Protein AF-L0K9R8-F1 (afdb_monomer_lite)

Foldseek 3Di:
DDPCPQVLVLLLCLVVLVVLLVVLVVCCVVDDPVNPVSVVSNVVSCVSNVLQVVLLVPDDPQALNLLSCVARNPNDGDDLCVPQVDPSHPDHSVVSVVSPVVSSVSSCVSNVVSD

Secondary structure (DSSP, 8-state):
--TTHHHHHHHHHHHHHHHHHHHHHHHHHH-STTHHHHHHHHHHHHHHHHHHHHHHHTS-TTTHHHHHHHHTTTSS---SHHHHTSTT--S-HHHHHHHHHHHHHHHHHHHGGG-

Sequence (115 aa):
MGEYDKLINYLSNYKQFKSRLEALEIQLEYAGELEEELAREKEELERKIGLIEAGLDALDQDQELSLIRAKYLQGKINRDNLIYDSRLFPYSSSQYYRVKRQVLEKLKENIGDLL

Organism: Halobacteroides halobius (strain ATCC 35273 / DSM 5150 / MD-1) (NCBI:txid748449)

Structure (mmCIF, N/CA/C/O backbone):
data_AF-L0K9R8-F1
#
_entry.id   AF-L0K9R8-F1
#
loop_
_atom_site.group_PDB
_atom_site.id
_atom_site.type_symbol
_atom_site.label_atom_id
_atom_site.label_alt_id
_atom_site.label_comp_id
_atom_site.label_asym_id
_atom_site.label_entity_id
_atom_site.label_seq_id
_atom_site.pdbx_PDB_ins_code
_atom_site.Cartn_x
_atom_site.Cartn_y
_atom_site.Cartn_z
_atom_site.occupancy
_atom_site.B_iso_or_equiv
_atom_site.auth_seq_id
_atom_site.auth_comp_id
_atom_site.auth_asym_id
_atom_site.auth_atom_id
_atom_site.pdbx_PDB_model_num
ATOM 1 N N . MET A 1 1 ? 20.803 3.756 6.037 1.00 53.31 1 MET A N 1
ATOM 2 C CA . MET A 1 1 ? 19.433 3.712 5.496 1.00 53.31 1 MET A CA 1
ATOM 3 C C . MET A 1 1 ? 19.497 4.183 4.060 1.00 53.31 1 MET A C 1
ATOM 5 O O . MET A 1 1 ? 20.106 5.219 3.814 1.00 53.31 1 MET A O 1
ATOM 9 N N . GLY A 1 2 ? 18.988 3.381 3.131 1.00 72.62 2 GLY A N 1
ATOM 10 C CA . GLY A 1 2 ? 18.784 3.770 1.744 1.00 72.62 2 GLY A CA 1
ATOM 11 C C . GLY A 1 2 ? 17.668 4.806 1.621 1.00 72.62 2 GLY A C 1
ATOM 12 O O . GLY A 1 2 ? 16.773 4.886 2.461 1.00 72.62 2 GLY A O 1
ATOM 13 N N . GLU A 1 3 ? 17.734 5.600 0.557 1.00 81.06 3 GLU A N 1
ATOM 14 C CA . GLU A 1 3 ? 16.856 6.748 0.300 1.00 81.06 3 GLU A CA 1
ATOM 15 C C . GLU A 1 3 ? 15.351 6.419 0.342 1.00 81.06 3 GLU A C 1
ATOM 17 O O . GLU A 1 3 ? 14.548 7.271 0.712 1.00 81.06 3 GLU A O 1
ATOM 22 N N . TYR A 1 4 ? 14.966 5.175 0.036 1.00 88.56 4 TYR A N 1
ATOM 23 C CA . TYR A 1 4 ? 13.566 4.739 -0.010 1.00 88.56 4 TYR A CA 1
ATOM 24 C C . TYR A 1 4 ? 13.197 3.716 1.072 1.00 88.56 4 TYR A C 1
ATOM 26 O O . TYR A 1 4 ? 12.136 3.108 0.975 1.00 88.56 4 TYR A O 1
ATOM 34 N N . ASP A 1 5 ? 14.03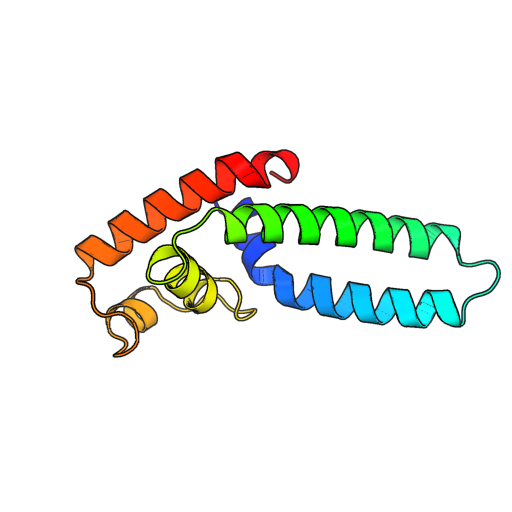3 3.490 2.093 1.00 88.69 5 ASP A N 1
ATOM 35 C CA . ASP A 1 5 ? 13.793 2.427 3.086 1.00 88.69 5 ASP A CA 1
ATOM 36 C C . ASP A 1 5 ? 12.435 2.587 3.790 1.00 88.69 5 ASP A C 1
ATOM 38 O O . ASP A 1 5 ? 11.688 1.618 3.929 1.00 88.69 5 ASP A O 1
ATOM 42 N N . LYS A 1 6 ? 12.079 3.820 4.180 1.00 89.44 6 LYS A N 1
ATOM 43 C CA . LYS A 1 6 ? 10.779 4.130 4.799 1.00 89.44 6 LYS A CA 1
ATOM 44 C C . LYS A 1 6 ? 9.613 3.844 3.852 1.00 89.44 6 LYS A C 1
ATOM 46 O O . LYS A 1 6 ? 8.669 3.162 4.238 1.00 89.44 6 LYS A O 1
ATOM 51 N N . LEU A 1 7 ? 9.703 4.311 2.607 1.00 91.19 7 LEU A N 1
ATOM 52 C CA . LEU A 1 7 ? 8.686 4.085 1.579 1.00 91.19 7 LEU A CA 1
ATOM 53 C C . LEU A 1 7 ? 8.487 2.589 1.324 1.00 91.19 7 LEU A C 1
ATOM 55 O O . LEU A 1 7 ? 7.366 2.088 1.341 1.00 91.19 7 LEU A O 1
ATOM 59 N N . ILE A 1 8 ? 9.589 1.863 1.145 1.00 91.50 8 ILE A N 1
ATOM 60 C CA . ILE A 1 8 ? 9.586 0.415 0.951 1.00 91.50 8 ILE A CA 1
ATOM 61 C C . ILE A 1 8 ? 8.938 -0.285 2.148 1.00 91.50 8 ILE A C 1
ATOM 63 O O . ILE A 1 8 ? 8.157 -1.213 1.945 1.00 91.50 8 ILE A O 1
ATOM 67 N N . ASN A 1 9 ? 9.210 0.170 3.374 1.00 91.44 9 ASN A N 1
ATOM 68 C CA . ASN A 1 9 ? 8.579 -0.373 4.571 1.00 91.44 9 ASN A CA 1
ATOM 69 C C . ASN A 1 9 ? 7.052 -0.188 4.538 1.00 91.44 9 ASN A C 1
ATOM 71 O O . ASN A 1 9 ? 6.326 -1.165 4.725 1.00 91.44 9 ASN A O 1
ATOM 75 N N . TYR A 1 10 ? 6.553 1.012 4.224 1.00 91.38 10 TYR A N 1
ATOM 76 C CA . TYR A 1 10 ? 5.110 1.257 4.086 1.00 91.38 10 TYR A CA 1
ATOM 77 C C . TYR A 1 10 ? 4.469 0.380 3.007 1.00 91.38 10 TYR A C 1
ATOM 79 O O . TYR A 1 10 ? 3.473 -0.291 3.276 1.00 91.38 10 TYR A O 1
ATOM 87 N N . LEU A 1 11 ? 5.076 0.307 1.819 1.00 92.44 11 LEU A N 1
ATOM 88 C CA . LEU A 1 11 ? 4.583 -0.542 0.730 1.00 92.44 11 LEU A CA 1
ATOM 89 C C . LEU A 1 11 ? 4.576 -2.024 1.134 1.00 92.44 11 LEU A C 1
ATOM 91 O O . LEU A 1 11 ? 3.612 -2.736 0.863 1.00 92.44 11 LEU A O 1
ATOM 95 N N . SER A 1 12 ? 5.618 -2.494 1.825 1.00 93.12 12 SER A N 1
ATOM 96 C CA . SER A 1 12 ? 5.703 -3.890 2.269 1.00 93.12 12 SER A CA 1
ATOM 97 C C . SER A 1 12 ? 4.679 -4.262 3.339 1.00 93.12 12 SER A C 1
ATOM 99 O O . SER A 1 12 ? 4.219 -5.403 3.368 1.00 93.12 12 SER A O 1
ATOM 101 N N . ASN A 1 13 ? 4.265 -3.297 4.162 1.00 93.69 13 ASN A N 1
ATOM 102 C CA . ASN A 1 13 ? 3.256 -3.494 5.201 1.00 93.69 13 ASN A CA 1
ATOM 103 C C . ASN A 1 13 ? 1.829 -3.178 4.736 1.00 93.69 13 ASN A C 1
ATOM 105 O O . ASN A 1 13 ? 0.892 -3.431 5.484 1.00 93.69 13 ASN A O 1
ATOM 109 N N . TYR A 1 14 ? 1.631 -2.707 3.502 1.00 94.06 14 TYR A N 1
ATOM 110 C CA . TYR A 1 14 ? 0.315 -2.344 2.962 1.00 94.06 14 TYR A CA 1
ATOM 111 C C . TYR A 1 14 ? -0.761 -3.417 3.193 1.00 94.06 14 TYR A C 1
ATOM 113 O O . TYR A 1 14 ? -1.860 -3.117 3.655 1.00 94.06 14 TYR A O 1
ATOM 121 N N . LYS A 1 15 ? -0.431 -4.693 2.952 1.00 92.88 15 LYS A N 1
ATOM 122 C CA . LYS A 1 15 ? -1.358 -5.807 3.200 1.00 92.88 15 LYS A CA 1
ATOM 123 C C . LYS A 1 15 ? -1.729 -5.938 4.682 1.00 92.88 15 LYS A C 1
ATOM 125 O O . LYS A 1 15 ? -2.879 -6.218 4.994 1.00 92.88 15 LYS A O 1
ATOM 130 N N . GLN A 1 16 ? -0.768 -5.731 5.582 1.00 94.12 16 GLN A N 1
ATOM 131 C CA . GLN A 1 16 ? -1.009 -5.773 7.025 1.00 94.12 16 GLN A CA 1
ATOM 132 C C . GLN A 1 16 ? -1.870 -4.592 7.474 1.00 94.12 16 GLN A C 1
ATOM 134 O O . GLN A 1 16 ? -2.776 -4.792 8.275 1.00 94.12 16 GLN A O 1
ATOM 139 N N . PHE A 1 17 ? -1.639 -3.396 6.921 1.00 94.88 17 PHE A N 1
ATOM 140 C CA . PHE A 1 17 ? -2.480 -2.228 7.187 1.00 94.88 17 PHE A CA 1
ATOM 141 C C . PHE A 1 17 ? -3.930 -2.494 6.798 1.00 94.88 17 PHE A C 1
ATOM 143 O O . PHE A 1 17 ? -4.815 -2.263 7.613 1.00 94.88 17 PHE A O 1
ATOM 150 N N . LYS A 1 18 ? -4.171 -3.056 5.605 1.00 94.62 18 LYS A N 1
ATOM 151 C CA . LYS A 1 18 ? -5.525 -3.430 5.172 1.00 94.62 18 LYS A CA 1
ATOM 152 C C . LYS A 1 18 ? -6.178 -4.449 6.097 1.00 94.62 18 LYS A C 1
ATOM 154 O O . LYS A 1 18 ? -7.279 -4.213 6.573 1.00 94.62 18 LYS A O 1
ATOM 159 N N . SER A 1 19 ? -5.481 -5.538 6.422 1.00 94.81 19 SER A N 1
ATOM 160 C CA . SER A 1 19 ? -6.023 -6.547 7.339 1.00 94.81 19 SER A CA 1
ATOM 161 C C . SER A 1 19 ? -6.281 -5.998 8.747 1.00 94.81 19 SER A C 1
ATOM 163 O O . SER A 1 19 ? -7.222 -6.430 9.409 1.00 94.81 19 SER A O 1
ATOM 165 N N . ARG A 1 20 ? -5.463 -5.052 9.229 1.00 96.31 20 ARG A N 1
ATOM 166 C CA . ARG A 1 20 ? -5.696 -4.395 10.520 1.00 96.31 20 ARG A CA 1
ATOM 167 C C . ARG A 1 20 ? -6.885 -3.440 10.461 1.00 96.31 20 ARG A C 1
ATOM 169 O O . ARG A 1 20 ? -7.668 -3.450 11.403 1.00 96.31 20 ARG A O 1
ATOM 176 N N . LEU A 1 21 ? -7.038 -2.678 9.377 1.00 95.38 21 LEU A N 1
ATOM 177 C CA . LEU A 1 21 ? -8.188 -1.799 9.167 1.00 95.38 21 LEU A CA 1
ATOM 178 C C . LEU A 1 21 ? -9.500 -2.596 9.183 1.00 95.38 21 LEU A C 1
ATOM 180 O O . LEU A 1 21 ? -10.390 -2.264 9.956 1.00 95.38 21 LEU A O 1
ATOM 184 N N . GLU A 1 22 ? -9.569 -3.706 8.441 1.00 93.94 22 GLU A N 1
ATOM 185 C CA . GLU A 1 22 ? -10.730 -4.612 8.449 1.00 93.94 22 GLU A CA 1
ATOM 186 C C . GLU A 1 22 ? -11.034 -5.137 9.865 1.00 93.94 22 GLU A C 1
ATOM 188 O O . GLU A 1 22 ? -12.181 -5.170 10.307 1.00 93.94 22 GLU A O 1
ATOM 193 N N . ALA A 1 23 ? -10.000 -5.522 10.621 1.00 93.69 23 ALA A N 1
ATOM 194 C CA . ALA A 1 23 ? -10.176 -5.978 11.998 1.00 93.69 23 ALA A CA 1
ATOM 195 C C . ALA A 1 23 ? -10.665 -4.860 12.937 1.00 93.69 23 ALA A C 1
ATOM 197 O O . ALA A 1 23 ? -11.444 -5.141 13.846 1.00 93.69 23 ALA A O 1
ATOM 198 N N . LEU A 1 24 ? -10.211 -3.618 12.742 1.00 92.25 24 LEU A N 1
ATOM 199 C CA . LEU A 1 24 ? -10.655 -2.455 13.515 1.00 92.25 24 LEU A CA 1
ATOM 200 C C . LEU A 1 24 ? -12.099 -2.077 13.201 1.00 92.25 24 LEU A C 1
ATOM 202 O O . LEU A 1 24 ? -12.837 -1.755 14.123 1.00 92.25 24 LEU A O 1
ATOM 206 N N . GLU A 1 25 ? -12.511 -2.148 11.937 1.00 90.25 25 GLU A N 1
ATOM 207 C CA . GLU A 1 25 ? -13.901 -1.918 11.527 1.00 90.25 25 GLU A CA 1
ATOM 208 C C . GLU A 1 25 ? -14.849 -2.890 12.227 1.00 90.25 25 GLU A C 1
ATOM 210 O O . GLU A 1 25 ? -15.839 -2.463 12.816 1.00 90.25 25 GLU A O 1
ATOM 215 N N . ILE A 1 26 ? -14.484 -4.175 12.260 1.00 90.50 26 ILE A N 1
ATOM 216 C CA 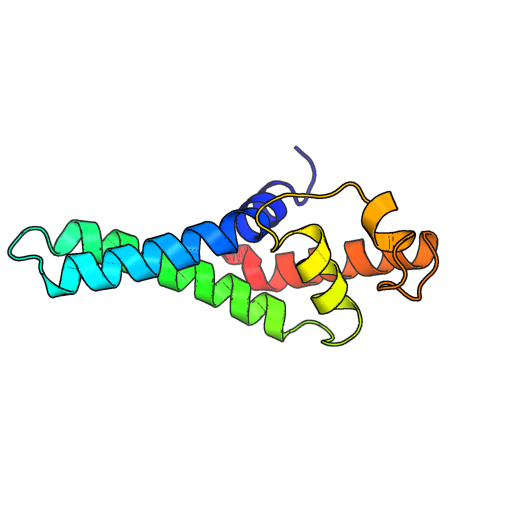. ILE A 1 26 ? -15.216 -5.192 13.020 1.00 90.50 26 ILE A CA 1
ATOM 217 C C . ILE A 1 26 ? -15.185 -4.849 1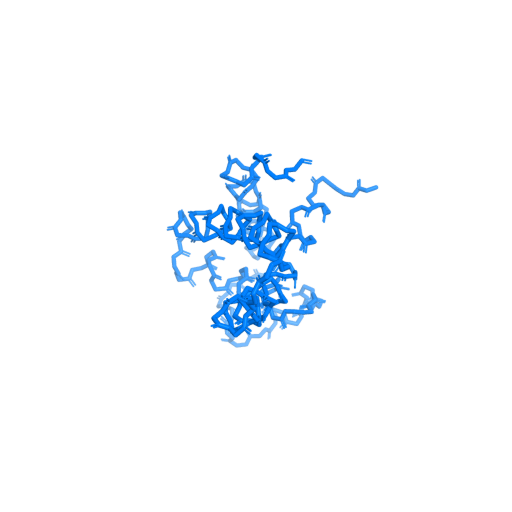4.514 1.00 90.50 26 ILE A C 1
ATOM 219 O O . ILE A 1 26 ? -16.220 -4.837 15.165 1.00 90.50 26 ILE A O 1
ATOM 223 N N . GLN A 1 27 ? -14.016 -4.552 15.090 1.00 89.06 27 GLN A N 1
ATOM 224 C CA . GLN A 1 27 ? -13.914 -4.240 16.522 1.00 89.06 27 GLN A CA 1
ATOM 225 C C . GLN A 1 27 ? -14.783 -3.044 16.920 1.00 89.06 27 GLN A C 1
ATOM 227 O O . GLN A 1 27 ? -15.463 -3.136 17.934 1.00 89.06 27 GLN A O 1
ATOM 232 N N . LEU A 1 28 ? -14.798 -1.975 16.123 1.00 87.25 28 LEU A N 1
ATOM 233 C CA . LEU A 1 28 ? -15.614 -0.780 16.345 1.00 87.25 28 LEU A CA 1
ATOM 234 C C . LEU A 1 28 ? -17.113 -1.056 16.188 1.00 87.25 28 LEU A C 1
ATOM 236 O O . LEU A 1 28 ? -17.897 -0.516 16.958 1.00 87.25 28 LEU A O 1
ATOM 240 N N . GLU A 1 29 ? -17.516 -1.932 15.264 1.00 85.50 29 GLU A N 1
ATOM 241 C CA . GLU A 1 29 ? -18.919 -2.356 15.126 1.00 85.50 29 GLU A CA 1
ATOM 242 C C . GLU A 1 29 ? -19.455 -3.016 16.411 1.00 85.50 29 GLU A C 1
ATOM 244 O O . GLU A 1 29 ? -20.624 -2.849 16.759 1.00 85.50 29 GLU A O 1
ATOM 249 N N . TYR A 1 30 ? -18.596 -3.738 17.140 1.00 83.94 30 TYR A N 1
ATOM 250 C CA . TYR A 1 30 ? -18.957 -4.441 18.377 1.00 83.94 30 TYR A CA 1
ATOM 251 C C . TYR A 1 30 ? -18.469 -3.746 19.662 1.00 83.94 30 TYR A C 1
ATOM 253 O O . TYR A 1 30 ? -18.720 -4.257 20.759 1.00 83.94 30 TYR A O 1
ATOM 261 N N . ALA A 1 31 ? -17.767 -2.613 19.564 1.00 71.94 31 ALA A N 1
ATOM 262 C CA . ALA A 1 31 ? -17.209 -1.907 20.714 1.00 71.94 31 ALA A CA 1
ATOM 263 C C . ALA A 1 31 ? -18.200 -0.886 21.291 1.00 71.94 31 ALA A C 1
ATOM 265 O O . ALA A 1 31 ? -18.851 -0.141 20.571 1.00 71.94 31 ALA A O 1
ATOM 266 N N . GLY A 1 32 ? -18.284 -0.849 22.625 1.00 71.12 32 GLY A N 1
ATOM 267 C CA . GLY A 1 32 ? -18.836 0.283 23.376 1.00 71.12 32 GLY A CA 1
ATOM 268 C C . GLY A 1 32 ? -17.763 1.357 23.624 1.00 71.12 32 GLY A C 1
ATOM 269 O O . GLY A 1 32 ? -17.049 1.748 22.715 1.00 71.12 32 GLY A O 1
ATOM 270 N N . GLU A 1 33 ? -17.573 1.781 24.877 1.00 59.12 33 GLU A N 1
ATOM 271 C CA . GLU A 1 33 ? -16.731 2.926 25.303 1.00 59.12 33 GLU A CA 1
ATOM 272 C C . GLU A 1 33 ? -15.213 2.881 24.957 1.00 59.12 33 GLU A C 1
ATOM 274 O O . GLU A 1 33 ? -14.502 3.843 25.234 1.00 59.12 33 GLU A O 1
ATOM 279 N N . LEU A 1 34 ? -14.690 1.818 24.329 1.00 63.00 34 LEU A N 1
ATOM 280 C CA . LEU A 1 34 ? -13.295 1.723 23.830 1.00 63.00 34 LEU A CA 1
ATOM 281 C C . LEU A 1 34 ? -13.105 2.356 22.431 1.00 63.00 34 LEU A C 1
ATOM 283 O O . LEU A 1 34 ? -12.118 2.099 21.742 1.00 63.00 34 LEU A O 1
ATOM 287 N N . GLU A 1 35 ? -14.061 3.181 22.013 1.00 80.06 35 GLU A N 1
ATOM 288 C CA . GLU A 1 35 ? -14.215 3.700 20.654 1.00 80.06 35 GLU A CA 1
ATOM 289 C C . GLU A 1 35 ? -13.082 4.647 20.235 1.00 80.06 35 GLU A C 1
ATOM 291 O O . GLU A 1 35 ? -12.636 4.607 19.095 1.00 80.06 35 GLU A O 1
ATOM 296 N N . GLU A 1 36 ? -12.562 5.472 21.148 1.00 84.56 36 GLU A N 1
ATOM 297 C CA . GLU A 1 36 ? -11.702 6.593 20.757 1.00 84.56 36 GLU A CA 1
ATOM 298 C C . GLU A 1 36 ? -10.291 6.168 20.313 1.00 84.56 36 GLU A C 1
ATOM 300 O O . GLU A 1 36 ? -9.776 6.681 19.321 1.00 84.56 36 GLU A O 1
ATOM 305 N N . GLU A 1 37 ? -9.652 5.219 21.005 1.00 87.00 37 GLU A N 1
ATOM 306 C CA . GLU A 1 37 ? -8.316 4.734 20.617 1.00 87.00 37 GLU A CA 1
ATOM 307 C C . GLU A 1 37 ? -8.381 3.904 19.328 1.00 87.00 37 GLU A C 1
ATOM 309 O O . GLU A 1 37 ? -7.575 4.107 18.418 1.00 87.00 37 GLU A O 1
ATOM 314 N N . LEU A 1 38 ? -9.395 3.040 19.212 1.00 89.25 38 LEU A N 1
ATOM 315 C CA . LEU A 1 38 ? -9.642 2.245 18.010 1.00 89.25 38 LEU A CA 1
ATOM 316 C C . LEU A 1 38 ? -9.993 3.133 16.806 1.00 89.25 38 LEU A C 1
ATOM 318 O O . LEU A 1 38 ? -9.511 2.876 15.703 1.00 89.25 38 LEU A O 1
ATOM 322 N N . ALA A 1 39 ? -10.774 4.199 17.007 1.00 89.56 39 ALA A N 1
ATOM 323 C CA . ALA A 1 39 ? -11.116 5.159 15.960 1.00 89.56 39 ALA A CA 1
ATOM 324 C C . ALA A 1 39 ? -9.892 5.952 15.485 1.00 89.56 39 ALA A C 1
ATOM 326 O O . ALA A 1 39 ? -9.704 6.106 14.280 1.00 89.56 39 ALA A O 1
ATOM 327 N N . ARG A 1 40 ? -9.022 6.398 16.403 1.00 91.25 40 ARG A N 1
ATOM 328 C CA . ARG A 1 40 ? -7.764 7.073 16.038 1.00 91.25 40 ARG A CA 1
ATOM 329 C C . ARG A 1 40 ? -6.835 6.150 15.252 1.00 91.25 40 ARG A C 1
ATOM 331 O O . ARG A 1 40 ? -6.264 6.574 14.250 1.00 91.25 40 ARG A O 1
ATOM 338 N N . GLU A 1 41 ? -6.697 4.892 15.676 1.00 93.06 41 GLU A N 1
ATOM 339 C CA . GLU A 1 41 ? -5.897 3.906 14.937 1.00 93.06 41 GLU A CA 1
ATOM 340 C C . GLU A 1 41 ? -6.479 3.664 13.535 1.00 93.06 41 GLU A C 1
ATOM 342 O O . GLU A 1 41 ? -5.734 3.627 12.551 1.00 93.06 41 GLU A O 1
ATOM 347 N N . LYS A 1 42 ? -7.810 3.546 13.431 1.00 93.88 42 LYS A N 1
ATOM 348 C CA . LYS A 1 42 ? -8.519 3.380 12.157 1.00 93.88 42 LYS A CA 1
ATOM 349 C C . LYS A 1 42 ? -8.243 4.554 11.218 1.00 93.88 42 LYS A C 1
ATOM 351 O O . LYS A 1 42 ? -7.812 4.322 10.092 1.00 93.88 42 LYS A O 1
ATOM 356 N N . GLU A 1 43 ? -8.417 5.787 11.689 1.00 94.00 43 GLU A N 1
ATOM 357 C CA . GLU A 1 43 ? -8.190 7.006 10.902 1.00 94.00 43 GLU A CA 1
ATOM 358 C C . GLU A 1 43 ? -6.735 7.100 10.409 1.00 94.00 43 GLU A C 1
ATOM 360 O O . GLU A 1 43 ? -6.471 7.426 9.247 1.00 94.00 43 GLU A O 1
ATOM 365 N N . GLU A 1 44 ? -5.763 6.751 11.259 1.00 93.88 44 GLU A N 1
ATOM 366 C CA . GLU A 1 44 ? -4.352 6.737 10.869 1.00 93.88 44 GLU A CA 1
ATOM 367 C C . GLU A 1 44 ? -4.068 5.687 9.781 1.00 93.88 44 GLU A C 1
ATOM 369 O O . GLU A 1 44 ? -3.322 5.955 8.828 1.00 93.88 44 GLU A O 1
ATOM 374 N N . LEU A 1 45 ? -4.660 4.493 9.891 1.00 94.56 45 LEU A N 1
ATOM 375 C CA . LEU A 1 45 ? -4.524 3.440 8.884 1.00 94.56 45 LEU A CA 1
ATOM 376 C C . LEU A 1 45 ? -5.221 3.801 7.573 1.00 94.56 45 LEU A C 1
ATOM 378 O O . LEU A 1 45 ? -4.619 3.605 6.517 1.00 94.56 45 LEU A O 1
ATOM 382 N N . GLU A 1 46 ? -6.425 4.371 7.623 1.00 95.00 46 GLU A N 1
ATOM 383 C CA . GLU A 1 46 ? -7.144 4.879 6.449 1.00 95.00 46 GLU A CA 1
ATOM 384 C C . GLU A 1 46 ? -6.315 5.936 5.721 1.00 95.00 46 GLU A C 1
ATOM 386 O O . GLU A 1 46 ? -6.119 5.836 4.509 1.00 95.00 46 GLU A O 1
ATOM 391 N N . ARG A 1 47 ? -5.732 6.895 6.452 1.00 93.62 47 ARG A N 1
ATOM 392 C CA . ARG A 1 47 ? -4.842 7.905 5.867 1.00 93.62 47 ARG A CA 1
ATOM 393 C C . ARG A 1 47 ? -3.625 7.270 5.192 1.00 93.62 47 ARG A C 1
ATOM 395 O O . ARG A 1 47 ? -3.283 7.642 4.068 1.00 93.62 47 ARG A O 1
ATOM 402 N N . LYS A 1 48 ? -2.957 6.320 5.856 1.00 92.88 48 LYS A N 1
ATOM 403 C CA . LYS A 1 48 ? -1.784 5.623 5.293 1.00 92.88 48 LYS A CA 1
ATOM 404 C C . LYS A 1 48 ? -2.144 4.839 4.034 1.00 92.88 48 LYS A C 1
ATOM 406 O O . LYS A 1 48 ? -1.430 4.930 3.037 1.00 92.88 48 LYS A O 1
ATOM 411 N N . ILE A 1 49 ? -3.236 4.078 4.078 1.00 94.69 49 ILE A N 1
ATOM 412 C CA . ILE A 1 49 ? -3.731 3.287 2.948 1.00 94.69 49 ILE A CA 1
ATOM 413 C C . ILE A 1 49 ? -4.116 4.210 1.795 1.00 94.69 49 ILE A C 1
ATOM 415 O O . ILE A 1 49 ? -3.656 3.976 0.683 1.00 94.69 49 ILE A O 1
ATOM 419 N N . GLY A 1 50 ? -4.861 5.283 2.066 1.00 93.81 50 GLY A N 1
ATOM 420 C CA . GLY A 1 50 ? -5.297 6.243 1.056 1.00 93.81 50 GLY A CA 1
ATOM 421 C C . GLY A 1 50 ? -4.133 6.913 0.327 1.00 93.81 50 GLY A C 1
ATOM 422 O O . GLY A 1 50 ? -4.147 6.997 -0.897 1.00 93.81 50 GLY A O 1
ATOM 423 N N . LEU A 1 51 ? -3.078 7.316 1.045 1.00 92.19 51 LEU A N 1
ATOM 424 C CA . LEU A 1 51 ? -1.872 7.875 0.418 1.00 92.19 51 LEU A CA 1
ATOM 425 C C . LEU A 1 51 ? -1.137 6.841 -0.443 1.00 92.19 51 LEU A C 1
ATOM 427 O O . LEU A 1 51 ? -0.706 7.157 -1.552 1.00 92.19 51 LEU A O 1
ATOM 431 N N . ILE A 1 52 ? -1.021 5.595 0.034 1.00 92.94 52 ILE A N 1
ATOM 432 C CA . ILE A 1 52 ? -0.429 4.509 -0.757 1.00 92.94 52 ILE A CA 1
ATOM 433 C C . ILE A 1 52 ? -1.253 4.264 -2.025 1.00 92.94 52 ILE A C 1
ATOM 435 O O . ILE A 1 52 ? -0.676 4.185 -3.104 1.00 92.94 52 ILE A O 1
ATOM 439 N N . GLU A 1 53 ? -2.576 4.164 -1.919 1.00 94.00 53 GLU A N 1
ATOM 440 C CA . GLU A 1 53 ? -3.469 3.914 -3.056 1.00 94.00 53 GLU A CA 1
ATOM 441 C C . GLU A 1 53 ? -3.426 5.046 -4.079 1.00 94.00 53 GLU A C 1
ATOM 443 O O . GLU A 1 53 ? -3.198 4.771 -5.254 1.00 94.00 53 GLU A O 1
ATOM 448 N N . ALA A 1 54 ? -3.489 6.304 -3.639 1.00 91.88 54 ALA A N 1
ATOM 449 C CA . ALA A 1 54 ? -3.332 7.458 -4.522 1.00 91.88 54 ALA A CA 1
ATOM 450 C C . ALA A 1 54 ? -1.983 7.438 -5.264 1.00 91.88 54 ALA A C 1
ATOM 452 O O . ALA A 1 54 ? -1.920 7.687 -6.469 1.00 91.88 54 ALA A O 1
ATOM 453 N N . GLY A 1 55 ? -0.898 7.087 -4.563 1.00 92.19 55 GLY A N 1
ATOM 454 C CA . GLY A 1 55 ? 0.418 6.931 -5.176 1.00 92.19 55 GLY A CA 1
ATOM 455 C C . GLY A 1 55 ? 0.476 5.787 -6.193 1.00 92.19 55 GLY A C 1
ATOM 456 O O . GLY A 1 55 ? 1.109 5.936 -7.236 1.00 92.19 55 GLY A O 1
ATOM 457 N N . LEU A 1 56 ? -0.179 4.657 -5.912 1.00 92.69 56 LEU A N 1
ATOM 458 C CA . LEU A 1 56 ? -0.251 3.509 -6.823 1.00 92.69 56 LEU A CA 1
ATOM 459 C C . LEU A 1 56 ? -1.112 3.800 -8.059 1.00 92.69 56 LEU A C 1
ATOM 461 O O . LEU A 1 56 ? -0.763 3.344 -9.147 1.00 92.69 56 LEU A O 1
ATOM 465 N N . ASP A 1 57 ? -2.189 4.566 -7.909 1.00 91.44 57 ASP A N 1
ATOM 466 C CA . ASP A 1 57 ? -3.084 4.952 -9.006 1.00 91.44 57 ASP A CA 1
ATOM 467 C C . ASP A 1 57 ? -2.422 5.932 -9.984 1.00 91.44 57 ASP A C 1
ATOM 469 O O . ASP A 1 57 ? -2.756 5.949 -11.169 1.00 91.44 57 ASP A O 1
ATOM 473 N N . ALA A 1 58 ? -1.431 6.700 -9.521 1.00 90.25 58 ALA A N 1
ATOM 474 C CA . ALA A 1 58 ? -0.616 7.577 -10.361 1.00 90.25 58 ALA A CA 1
ATOM 475 C C . ALA A 1 58 ? 0.426 6.828 -11.221 1.00 90.25 58 ALA A C 1
ATOM 477 O O . ALA A 1 58 ? 1.099 7.445 -12.055 1.00 90.25 58 ALA A O 1
ATOM 478 N N . LEU A 1 59 ? 0.605 5.518 -11.014 1.00 90.56 59 LEU A N 1
ATOM 479 C CA . LEU A 1 59 ? 1.560 4.704 -11.762 1.00 90.56 59 LEU A CA 1
ATOM 480 C C . LEU A 1 59 ? 0.970 4.170 -13.067 1.00 90.56 59 LEU A C 1
ATOM 482 O O . LEU A 1 59 ? -0.221 3.878 -13.174 1.00 90.56 59 LEU A O 1
ATOM 486 N N . ASP A 1 60 ? 1.848 3.949 -14.045 1.00 88.81 60 ASP A N 1
ATOM 487 C CA . ASP A 1 60 ? 1.499 3.176 -15.236 1.00 88.81 60 ASP A CA 1
ATOM 488 C C . ASP A 1 60 ? 1.059 1.750 -14.845 1.00 88.81 60 ASP A C 1
ATOM 490 O O . ASP A 1 60 ? 1.797 1.004 -14.191 1.00 88.81 60 ASP A O 1
ATOM 494 N N . GLN A 1 61 ? -0.167 1.379 -15.225 1.00 80.38 61 GLN A N 1
ATOM 495 C CA . GLN A 1 61 ? -0.828 0.154 -14.757 1.00 80.38 61 GLN A CA 1
ATOM 496 C C . GLN A 1 61 ? -0.128 -1.122 -15.245 1.00 80.38 61 GLN A C 1
ATOM 498 O O . GLN A 1 61 ? -0.065 -2.110 -14.510 1.00 80.38 61 GLN A O 1
ATOM 503 N N . ASP A 1 62 ? 0.431 -1.094 -16.455 1.00 80.44 62 ASP A N 1
ATOM 504 C CA . ASP A 1 62 ? 1.002 -2.279 -17.090 1.00 80.44 62 ASP A CA 1
ATOM 505 C C . ASP A 1 62 ? 2.414 -2.568 -16.579 1.00 80.44 62 ASP A C 1
ATOM 507 O O . ASP A 1 62 ? 2.734 -3.717 -16.255 1.00 80.44 62 ASP A O 1
ATOM 511 N N . GLN A 1 63 ? 3.262 -1.542 -16.463 1.00 82.62 63 GLN A N 1
ATOM 512 C CA . GLN A 1 63 ? 4.687 -1.723 -16.166 1.00 82.62 63 GLN A CA 1
ATOM 513 C C . GLN A 1 63 ? 5.033 -1.386 -14.719 1.00 82.62 63 GLN A C 1
ATOM 515 O O . GLN A 1 63 ? 5.612 -2.200 -13.992 1.00 82.62 63 GLN A O 1
ATOM 520 N N . GLU A 1 64 ? 4.699 -0.169 -14.303 1.00 89.75 64 GLU A N 1
ATOM 521 C CA . GLU A 1 64 ? 5.141 0.405 -13.035 1.00 89.75 64 GLU A CA 1
ATOM 522 C C . GLU A 1 64 ? 4.415 -0.247 -11.858 1.00 89.75 64 GLU A C 1
ATOM 524 O O . GLU A 1 64 ? 5.047 -0.751 -10.921 1.00 89.75 64 GLU A O 1
ATOM 529 N N . LEU A 1 65 ? 3.086 -0.317 -11.940 1.00 88.19 65 LEU A N 1
ATOM 530 C CA . LEU A 1 65 ? 2.263 -0.916 -10.901 1.00 88.19 65 LEU A CA 1
ATOM 531 C C . LEU A 1 65 ? 2.494 -2.424 -10.789 1.00 88.19 65 LEU A C 1
ATOM 533 O O . LEU A 1 65 ? 2.618 -2.942 -9.677 1.00 88.19 65 LEU A O 1
ATOM 537 N N . SER A 1 66 ? 2.609 -3.130 -11.917 1.00 85.44 66 SER A N 1
ATOM 538 C CA . SER A 1 66 ? 2.944 -4.560 -11.943 1.00 85.44 66 SER A CA 1
ATOM 539 C C . SER A 1 66 ? 4.264 -4.850 -11.224 1.00 85.44 66 SER A C 1
ATOM 541 O O . SER A 1 66 ? 4.334 -5.778 -10.410 1.00 85.44 66 SER A O 1
ATOM 543 N N . LEU A 1 67 ? 5.292 -4.019 -11.446 1.00 88.94 67 LEU A N 1
ATOM 544 C CA . LEU A 1 67 ? 6.574 -4.127 -10.745 1.00 88.94 67 LEU A CA 1
ATOM 545 C C . LEU A 1 67 ? 6.394 -3.952 -9.234 1.00 88.94 67 LEU A C 1
ATOM 547 O O . LEU A 1 67 ? 6.841 -4.803 -8.459 1.00 88.94 67 LEU A O 1
ATOM 551 N N . ILE A 1 68 ? 5.730 -2.879 -8.798 1.00 90.94 68 ILE A N 1
ATOM 552 C CA . ILE A 1 68 ? 5.545 -2.587 -7.368 1.00 90.94 68 ILE A CA 1
ATOM 553 C C . ILE A 1 68 ? 4.697 -3.655 -6.679 1.00 90.94 68 ILE A C 1
ATOM 555 O O . ILE A 1 68 ? 5.050 -4.108 -5.584 1.00 90.94 68 ILE A O 1
ATOM 559 N N . ARG A 1 69 ? 3.638 -4.134 -7.340 1.00 88.56 69 ARG A N 1
ATOM 560 C CA . ARG A 1 69 ? 2.792 -5.233 -6.858 1.00 88.56 69 ARG A CA 1
ATOM 561 C C . ARG A 1 69 ? 3.584 -6.514 -6.643 1.00 88.56 69 ARG A C 1
ATOM 563 O O . ARG A 1 69 ? 3.409 -7.159 -5.610 1.00 88.56 69 ARG A O 1
ATOM 570 N N . ALA A 1 70 ? 4.452 -6.881 -7.584 1.00 85.62 70 ALA A N 1
ATOM 571 C CA . ALA A 1 70 ? 5.267 -8.092 -7.490 1.00 85.62 70 ALA A CA 1
ATOM 572 C C . ALA A 1 70 ? 6.406 -7.967 -6.463 1.00 85.62 70 ALA A C 1
ATOM 574 O O . ALA A 1 70 ? 6.799 -8.958 -5.835 1.00 85.62 70 ALA A O 1
ATOM 575 N N . LYS A 1 71 ? 6.953 -6.756 -6.297 1.00 89.00 71 LYS A N 1
ATOM 576 C CA . LYS A 1 71 ? 8.147 -6.504 -5.484 1.00 89.00 71 LYS A CA 1
ATOM 577 C C . LYS A 1 71 ? 7.863 -6.191 -4.027 1.00 89.00 71 LYS A C 1
ATOM 579 O O . LYS A 1 71 ? 8.585 -6.695 -3.167 1.00 89.00 71 LYS A O 1
ATOM 584 N N . TYR A 1 72 ? 6.881 -5.336 -3.772 1.00 91.25 72 TYR A N 1
ATOM 585 C CA . TYR A 1 72 ? 6.692 -4.706 -2.470 1.00 91.25 72 TYR A CA 1
ATOM 586 C C . TYR A 1 72 ? 5.336 -5.051 -1.854 1.00 91.25 72 TYR A C 1
ATOM 588 O O . TYR A 1 72 ? 5.292 -5.359 -0.673 1.00 91.25 72 TYR A O 1
ATOM 596 N N . LEU A 1 73 ? 4.251 -5.129 -2.632 1.00 89.56 73 LEU A N 1
ATOM 597 C CA . LEU A 1 73 ? 2.901 -5.306 -2.064 1.00 89.56 73 LEU A CA 1
ATOM 598 C C . LEU A 1 73 ? 2.533 -6.756 -1.684 1.00 89.56 73 LEU A C 1
ATOM 600 O O . LEU A 1 73 ? 1.438 -7.005 -1.187 1.00 89.56 73 LEU A O 1
ATOM 604 N N . GLN A 1 74 ? 3.431 -7.730 -1.874 1.00 85.56 74 GLN A N 1
ATOM 605 C CA . GLN A 1 74 ? 3.184 -9.139 -1.514 1.00 85.56 74 GLN A CA 1
ATOM 606 C C . GLN A 1 74 ? 3.329 -9.436 -0.008 1.00 85.56 74 GLN A C 1
ATOM 608 O O . GLN A 1 74 ? 3.211 -10.592 0.401 1.00 85.56 74 GLN A O 1
ATOM 613 N N . GLY A 1 75 ? 3.645 -8.437 0.823 1.00 78.69 75 GLY A N 1
ATOM 614 C CA . GLY A 1 75 ? 3.967 -8.638 2.244 1.00 78.69 75 GLY A CA 1
ATOM 615 C C . GLY A 1 75 ? 5.370 -9.204 2.494 1.00 78.69 75 GLY A C 1
ATOM 616 O O . GLY A 1 75 ? 5.762 -9.425 3.635 1.00 78.69 75 GLY A O 1
ATOM 617 N N . LYS A 1 76 ? 6.139 -9.451 1.428 1.00 82.06 76 LYS A N 1
ATOM 618 C CA . LYS A 1 76 ? 7.555 -9.820 1.472 1.00 82.06 76 LYS A CA 1
ATOM 619 C C . LYS A 1 76 ? 8.285 -9.186 0.298 1.00 82.06 76 LYS A C 1
ATOM 621 O O . LYS A 1 76 ? 7.759 -9.143 -0.814 1.00 82.06 76 LYS A O 1
ATOM 626 N N . ILE A 1 77 ? 9.513 -8.743 0.538 1.00 85.25 77 ILE A N 1
ATOM 627 C CA . ILE A 1 77 ? 10.351 -8.147 -0.500 1.00 85.25 77 ILE A CA 1
ATOM 628 C C . ILE A 1 77 ? 11.174 -9.259 -1.144 1.00 85.25 77 ILE A C 1
ATOM 630 O O . ILE A 1 77 ? 12.127 -9.773 -0.559 1.00 85.25 77 ILE A O 1
ATOM 634 N N . ASN A 1 78 ? 10.797 -9.651 -2.360 1.00 82.06 78 ASN A N 1
ATOM 635 C CA . ASN A 1 78 ? 11.546 -10.651 -3.124 1.00 82.06 78 ASN A CA 1
ATOM 636 C C . ASN A 1 78 ? 12.911 -10.096 -3.557 1.00 82.06 78 ASN A C 1
ATOM 638 O O . ASN A 1 78 ? 13.125 -8.887 -3.546 1.00 82.06 78 ASN A O 1
ATOM 642 N N . ARG A 1 79 ? 13.855 -10.945 -3.975 1.00 84.38 79 ARG A N 1
ATOM 643 C CA . ARG A 1 79 ? 15.103 -10.471 -4.608 1.00 84.38 79 ARG A CA 1
ATOM 644 C C . ARG A 1 79 ? 14.807 -9.886 -5.992 1.00 84.38 79 ARG A C 1
ATOM 646 O O . ARG A 1 79 ? 13.826 -10.267 -6.616 1.00 84.38 79 ARG A O 1
ATOM 653 N N . ASP A 1 80 ? 15.615 -8.926 -6.448 1.00 85.88 80 ASP A N 1
ATOM 654 C CA . ASP A 1 80 ? 15.390 -8.255 -7.744 1.00 85.88 80 ASP A CA 1
ATOM 655 C C . ASP A 1 80 ? 15.387 -9.251 -8.918 1.00 85.88 80 ASP A C 1
ATOM 657 O O . ASP A 1 80 ? 14.499 -9.188 -9.762 1.00 85.88 80 ASP A O 1
ATOM 661 N N . ASN A 1 81 ? 16.313 -10.215 -8.916 1.00 82.62 81 ASN A N 1
ATOM 662 C CA . ASN A 1 81 ? 16.434 -11.230 -9.965 1.00 82.62 81 ASN A CA 1
ATOM 663 C C . ASN A 1 81 ? 15.197 -12.114 -10.112 1.00 82.62 81 ASN A C 1
ATOM 665 O O . ASN A 1 81 ? 14.776 -12.401 -11.221 1.00 82.62 81 ASN A O 1
ATOM 669 N N . LEU A 1 82 ? 14.525 -12.445 -9.009 1.00 83.69 82 LEU A N 1
ATOM 670 C CA . LEU A 1 82 ? 13.278 -13.213 -9.060 1.00 83.69 82 LEU A CA 1
ATOM 671 C C . LEU A 1 82 ? 12.142 -12.480 -9.787 1.00 83.69 82 LEU A C 1
ATOM 673 O O . LEU A 1 82 ? 11.147 -13.112 -10.133 1.00 83.69 82 LEU A O 1
ATOM 677 N N . ILE A 1 83 ? 12.261 -11.164 -9.987 1.00 83.12 83 ILE A N 1
ATOM 678 C CA . ILE A 1 83 ? 11.255 -10.367 -10.689 1.00 83.12 83 ILE A CA 1
ATOM 679 C C . ILE A 1 83 ? 11.631 -10.196 -12.149 1.00 83.12 83 ILE A C 1
ATOM 681 O O . ILE A 1 83 ? 10.822 -10.536 -13.003 1.00 83.12 83 ILE A O 1
ATOM 685 N N . TYR A 1 84 ? 12.837 -9.711 -12.449 1.00 80.81 84 TYR A N 1
ATOM 686 C CA . TYR A 1 84 ? 13.216 -9.477 -13.844 1.00 80.81 84 TYR A CA 1
ATOM 687 C C . TYR A 1 84 ? 13.537 -10.764 -14.621 1.00 80.81 84 TYR A C 1
ATOM 689 O O . TYR A 1 84 ? 13.451 -10.747 -15.841 1.00 80.81 84 TYR A O 1
ATOM 697 N N . ASP A 1 85 ? 13.856 -11.879 -13.950 1.00 80.06 85 ASP A N 1
ATOM 698 C CA . ASP A 1 85 ? 13.986 -13.196 -14.599 1.00 80.06 85 ASP A CA 1
ATOM 699 C C . ASP A 1 85 ? 12.630 -13.930 -14.696 1.00 80.06 85 ASP A C 1
ATOM 701 O O . ASP A 1 85 ? 12.540 -15.043 -15.223 1.00 80.06 85 ASP A O 1
ATOM 705 N N . SER A 1 86 ? 11.552 -13.337 -14.169 1.00 75.00 86 SER A N 1
ATOM 706 C CA . SER A 1 86 ? 10.209 -13.908 -14.250 1.00 75.00 86 SER A CA 1
ATOM 707 C C . SER A 1 86 ? 9.612 -13.706 -15.637 1.00 75.00 86 SER A C 1
ATOM 709 O O . SER A 1 86 ? 9.686 -12.625 -16.213 1.00 75.00 86 SER A O 1
ATOM 711 N N . ARG A 1 87 ? 8.869 -14.708 -16.124 1.00 68.94 87 ARG A N 1
ATOM 712 C CA . ARG A 1 87 ? 8.046 -14.586 -17.344 1.00 68.94 87 ARG A CA 1
ATOM 713 C C . ARG A 1 87 ? 6.980 -13.483 -17.254 1.00 68.94 87 ARG A C 1
ATOM 715 O O . ARG A 1 87 ? 6.402 -13.126 -18.272 1.00 68.94 87 ARG A O 1
ATOM 722 N N . LEU A 1 88 ? 6.703 -12.985 -16.047 1.00 65.19 88 LEU A N 1
ATOM 723 C CA . LEU A 1 88 ? 5.745 -11.911 -15.775 1.00 65.19 88 LEU A CA 1
ATOM 724 C C . LEU A 1 88 ? 6.334 -10.507 -15.972 1.00 65.19 88 LEU A C 1
ATOM 726 O O . LEU A 1 88 ? 5.587 -9.537 -15.912 1.00 65.19 88 LEU A O 1
ATOM 730 N N . PHE A 1 89 ? 7.646 -10.383 -16.192 1.00 69.94 89 PHE A N 1
ATOM 731 C CA . PHE A 1 89 ? 8.295 -9.100 -16.438 1.00 69.94 89 PHE A CA 1
ATOM 732 C C . PHE A 1 89 ? 8.997 -9.134 -17.804 1.00 69.94 89 PHE A C 1
ATOM 734 O O . PHE A 1 89 ? 10.088 -9.684 -17.920 1.00 69.94 89 PHE A O 1
ATOM 741 N N . PRO A 1 90 ? 8.394 -8.574 -18.868 1.00 68.38 90 PRO A N 1
ATOM 742 C CA . PRO A 1 90 ? 8.891 -8.730 -20.239 1.00 68.38 90 PRO A CA 1
ATOM 743 C C . PRO A 1 90 ? 10.123 -7.863 -20.568 1.00 68.38 90 PRO A C 1
ATOM 745 O O . PRO A 1 90 ? 10.476 -7.715 -21.737 1.00 68.38 90 PRO A O 1
ATOM 748 N N . TYR A 1 91 ? 10.776 -7.267 -19.567 1.00 72.75 91 TYR A N 1
ATOM 749 C CA . TYR A 1 91 ? 11.841 -6.282 -19.755 1.00 72.75 91 TYR A CA 1
ATOM 750 C C . TYR A 1 91 ? 13.204 -6.806 -19.311 1.00 72.75 91 TYR A C 1
ATOM 752 O O . TYR A 1 91 ? 13.319 -7.632 -18.409 1.00 72.75 91 TYR A O 1
ATOM 760 N N . SER A 1 92 ? 14.261 -6.248 -19.902 1.00 82.00 92 SER A N 1
ATOM 761 C CA . SER A 1 92 ? 15.642 -6.518 -19.487 1.00 82.00 92 SER A CA 1
ATOM 762 C C . SER A 1 92 ? 15.916 -6.062 -18.048 1.00 82.00 92 SER A C 1
ATOM 764 O O . SER A 1 92 ? 15.278 -5.142 -17.529 1.00 82.00 92 SER A O 1
ATOM 766 N N . SER A 1 93 ? 16.947 -6.629 -17.419 1.00 84.12 93 SER A N 1
ATOM 767 C CA . SER A 1 93 ? 17.397 -6.222 -16.080 1.00 84.12 93 SER A CA 1
ATOM 768 C C . SER A 1 93 ? 17.727 -4.722 -15.995 1.00 84.12 93 SER A C 1
ATOM 770 O O . SER A 1 93 ? 17.378 -4.060 -15.020 1.00 84.12 93 SER A O 1
ATOM 772 N N . SER A 1 94 ? 18.329 -4.135 -17.034 1.00 85.69 94 SER A N 1
ATOM 773 C CA . SER A 1 94 ? 18.607 -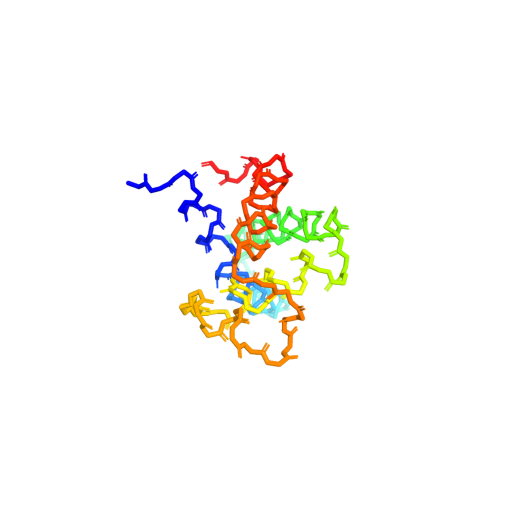2.693 -17.086 1.00 85.69 94 SER A CA 1
ATOM 774 C C . SER A 1 94 ? 17.328 -1.851 -17.105 1.00 85.69 94 SER A C 1
ATOM 776 O O . SER A 1 94 ? 17.247 -0.835 -16.411 1.00 85.69 94 SER A O 1
ATOM 778 N N . GLN A 1 95 ? 16.313 -2.278 -17.862 1.00 84.88 95 GLN A N 1
ATOM 779 C CA . GLN A 1 95 ? 15.001 -1.628 -17.862 1.00 84.88 95 GLN A CA 1
ATOM 780 C C . GLN A 1 95 ? 14.316 -1.765 -16.500 1.00 84.88 95 GLN A C 1
ATOM 782 O O . GLN A 1 95 ? 13.804 -0.769 -15.996 1.00 84.88 95 GLN A O 1
ATOM 787 N N . TYR A 1 96 ? 14.391 -2.937 -15.858 1.00 88.75 96 TYR A N 1
ATOM 788 C CA . TYR A 1 96 ? 13.869 -3.146 -14.505 1.00 88.75 96 TYR A CA 1
ATOM 789 C C . TYR A 1 96 ? 14.400 -2.103 -13.517 1.00 88.75 96 TYR A C 1
ATOM 791 O O . TYR A 1 96 ? 13.615 -1.436 -12.849 1.00 88.75 96 TYR A O 1
ATOM 799 N N . TYR A 1 97 ? 15.722 -1.918 -13.437 1.00 89.94 97 TYR A N 1
ATOM 800 C CA . TYR A 1 97 ? 16.307 -0.968 -12.485 1.00 89.94 97 TYR A CA 1
ATOM 801 C C . TYR A 1 97 ? 15.933 0.484 -12.792 1.00 89.94 97 TYR A C 1
ATOM 803 O O . TYR A 1 97 ? 15.726 1.270 -11.864 1.00 89.94 97 TYR A O 1
ATOM 811 N N . ARG A 1 98 ? 15.806 0.836 -14.077 1.00 89.75 98 ARG A N 1
ATOM 812 C CA . ARG A 1 98 ? 15.349 2.164 -14.497 1.00 89.75 98 ARG A CA 1
ATOM 813 C C . ARG A 1 98 ? 13.906 2.419 -14.062 1.00 89.75 98 ARG A C 1
ATOM 815 O O . ARG A 1 98 ? 13.661 3.418 -13.391 1.00 89.75 98 ARG A O 1
ATOM 822 N N . VAL A 1 99 ? 12.994 1.502 -14.389 1.00 89.25 99 VAL A N 1
ATOM 823 C CA . VAL A 1 99 ? 11.572 1.603 -14.028 1.00 89.25 99 VAL A CA 1
ATOM 824 C C . VAL A 1 99 ? 11.423 1.613 -12.509 1.00 89.25 99 VAL A C 1
ATOM 826 O O . VAL A 1 99 ? 10.816 2.524 -11.962 1.00 89.25 99 VAL A O 1
ATOM 829 N N . LYS A 1 100 ? 12.074 0.682 -11.800 1.00 90.94 100 LYS A N 1
ATOM 830 C CA . LYS A 1 100 ? 12.075 0.622 -10.331 1.00 90.94 100 LYS A CA 1
ATOM 831 C C . LYS A 1 100 ? 12.439 1.967 -9.703 1.00 90.94 100 LYS A C 1
ATOM 833 O O . LYS A 1 100 ? 11.751 2.412 -8.792 1.00 90.94 100 LYS A O 1
ATOM 838 N N . ARG A 1 101 ? 13.505 2.619 -10.181 1.00 91.31 101 ARG A N 1
ATOM 839 C CA . ARG A 1 101 ? 13.922 3.925 -9.656 1.00 91.31 101 ARG A CA 1
ATOM 840 C C . ARG A 1 101 ? 12.883 5.008 -9.940 1.00 91.31 101 ARG A C 1
ATOM 842 O O . ARG A 1 101 ? 12.519 5.730 -9.024 1.00 91.31 101 ARG A O 1
ATOM 849 N N . GLN A 1 102 ? 12.400 5.102 -11.178 1.00 90.50 102 GLN A N 1
ATOM 850 C CA . GLN A 1 102 ? 11.394 6.100 -11.563 1.00 90.50 102 GLN A CA 1
ATOM 851 C C . GLN A 1 102 ? 10.119 5.973 -10.728 1.00 90.50 102 GLN A C 1
ATOM 853 O O . GLN A 1 102 ? 9.578 6.973 -10.271 1.00 90.50 102 GLN A O 1
ATOM 858 N N . VAL A 1 103 ? 9.675 4.742 -10.483 1.00 92.06 103 VAL A N 1
ATOM 859 C CA . VAL A 1 103 ? 8.479 4.487 -9.686 1.00 92.06 103 VAL A CA 1
ATOM 860 C C . VAL A 1 103 ? 8.681 4.845 -8.222 1.00 92.06 103 VAL A C 1
ATOM 862 O O . VAL A 1 103 ? 7.799 5.449 -7.625 1.00 92.06 103 VAL A O 1
ATOM 865 N N . LEU A 1 104 ? 9.833 4.515 -7.633 1.00 92.69 104 LEU A N 1
ATOM 866 C CA . LEU A 1 104 ? 10.117 4.894 -6.248 1.00 92.69 104 LEU A CA 1
ATOM 867 C C . LEU A 1 104 ? 10.180 6.417 -6.067 1.00 92.69 104 LEU A C 1
ATOM 869 O O . LEU A 1 104 ? 9.710 6.902 -5.045 1.00 92.69 104 LEU A O 1
ATOM 873 N N . GLU A 1 105 ? 10.684 7.164 -7.053 1.00 91.88 105 GLU A N 1
ATOM 874 C CA . GLU A 1 105 ? 10.630 8.634 -7.033 1.00 91.88 105 GLU A CA 1
ATOM 875 C C . GLU A 1 105 ? 9.194 9.157 -7.121 1.00 91.88 105 GLU A C 1
ATOM 877 O O . GLU A 1 105 ? 8.772 9.924 -6.262 1.00 91.88 105 GLU A O 1
ATOM 882 N N . LYS A 1 106 ? 8.399 8.671 -8.084 1.00 91.31 106 LYS A N 1
ATOM 883 C CA . LYS A 1 106 ? 6.978 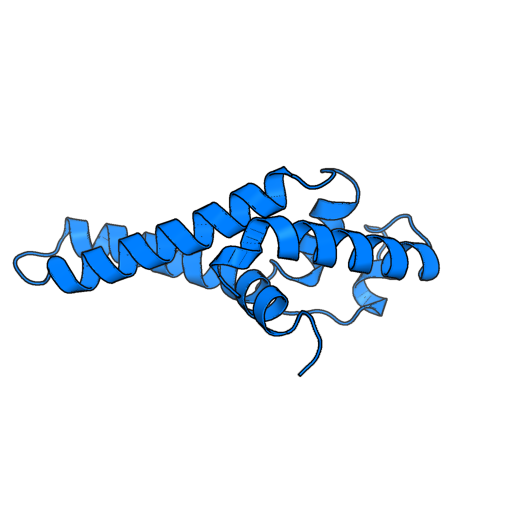9.045 -8.200 1.00 91.31 106 LYS A CA 1
ATOM 884 C C . LYS A 1 106 ? 6.206 8.754 -6.913 1.00 91.31 106 LYS A C 1
ATOM 886 O O . LYS A 1 106 ? 5.416 9.570 -6.450 1.00 91.31 106 LYS A O 1
ATOM 891 N N . LEU A 1 107 ? 6.429 7.585 -6.319 1.00 92.06 107 LEU A N 1
ATOM 892 C CA . LEU A 1 107 ? 5.782 7.203 -5.068 1.00 92.06 107 LEU A CA 1
ATOM 893 C C . LEU A 1 107 ? 6.271 8.052 -3.894 1.00 92.06 107 LEU A C 1
ATOM 895 O O . LEU A 1 107 ? 5.475 8.371 -3.024 1.00 92.06 107 LEU A O 1
ATOM 899 N N . LYS A 1 108 ? 7.542 8.455 -3.865 1.00 90.81 108 LYS A N 1
ATOM 900 C CA . LYS A 1 108 ? 8.072 9.374 -2.850 1.00 90.81 108 LYS A CA 1
ATOM 901 C C . LYS A 1 108 ? 7.440 10.763 -2.957 1.00 90.81 108 LYS A C 1
ATOM 903 O O . LYS A 1 108 ? 7.160 11.358 -1.925 1.00 90.81 108 LYS A O 1
ATOM 908 N N . GLU A 1 109 ? 7.185 11.256 -4.167 1.00 87.69 109 GLU A N 1
ATOM 909 C CA . GLU A 1 109 ? 6.486 12.530 -4.384 1.00 87.69 109 GLU A CA 1
ATOM 910 C C . GLU A 1 109 ? 5.022 12.472 -3.919 1.00 87.69 109 GLU A C 1
ATOM 912 O O . GLU A 1 109 ? 4.545 13.417 -3.301 1.00 87.69 109 GLU A O 1
ATOM 917 N N . ASN A 1 110 ? 4.326 11.353 -4.153 1.00 84.31 110 ASN A N 1
ATOM 918 C CA . ASN A 1 110 ? 2.907 11.204 -3.794 1.00 84.31 110 ASN A CA 1
ATOM 919 C C . ASN A 1 110 ? 2.670 10.774 -2.335 1.00 84.31 110 ASN A C 1
ATOM 921 O O . ASN A 1 110 ? 1.684 11.164 -1.721 1.00 84.31 110 ASN A O 1
ATOM 925 N N . ILE A 1 111 ? 3.565 9.958 -1.774 1.00 84.81 111 ILE A N 1
ATOM 926 C CA . ILE A 1 111 ? 3.462 9.384 -0.420 1.00 84.81 111 ILE A CA 1
ATOM 927 C C . ILE A 1 111 ? 4.364 10.154 0.565 1.00 84.81 111 ILE A C 1
ATOM 929 O O . ILE A 1 111 ? 4.488 9.777 1.727 1.00 84.81 111 ILE A O 1
ATOM 933 N N . GLY A 1 112 ? 4.999 11.245 0.122 1.00 78.44 112 GLY A N 1
ATOM 934 C CA . GLY A 1 112 ? 5.964 12.026 0.903 1.00 78.44 112 GLY A CA 1
ATOM 935 C C . GLY A 1 112 ? 5.452 12.454 2.276 1.00 78.44 112 GLY A C 1
ATOM 936 O O . GLY A 1 112 ? 6.217 12.452 3.233 1.00 78.44 112 GLY A O 1
ATOM 937 N N . ASP A 1 113 ? 4.147 12.690 2.404 1.00 73.94 113 ASP A N 1
ATOM 938 C CA . ASP A 1 113 ?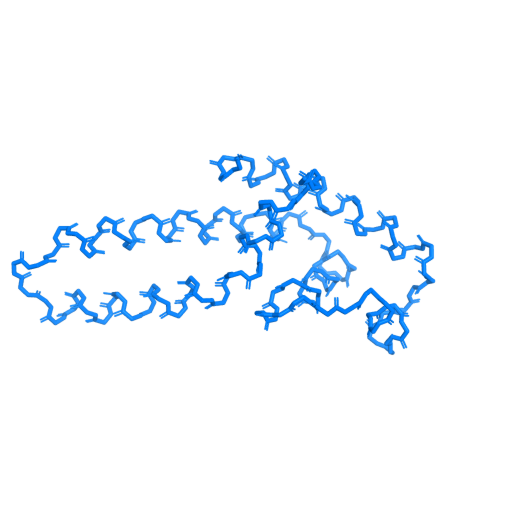 3.487 13.036 3.667 1.00 73.94 113 ASP A CA 1
ATOM 939 C C . ASP A 1 113 ? 3.578 11.942 4.755 1.00 73.94 113 ASP A C 1
ATOM 941 O O . ASP A 1 113 ? 3.295 12.218 5.922 1.00 73.94 113 ASP A O 1
ATOM 945 N N . LEU A 1 114 ? 3.953 10.704 4.401 1.00 68.50 114 LEU A N 1
ATOM 946 C CA . LEU A 1 114 ? 4.195 9.597 5.339 1.00 68.50 114 LEU A CA 1
ATOM 947 C C . LEU A 1 114 ? 5.678 9.396 5.709 1.00 68.50 114 LEU A C 1
ATOM 949 O O . LEU A 1 114 ? 5.964 8.589 6.606 1.00 68.50 114 LEU A O 1
ATOM 953 N N . LEU A 1 115 ? 6.617 10.033 4.996 1.00 69.56 115 LEU A N 1
ATOM 954 C CA . LEU A 1 115 ? 8.063 9.753 5.056 1.00 69.56 115 LEU A CA 1
ATOM 955 C C . LEU A 1 115 ? 8.813 10.674 6.022 1.00 69.56 115 LEU A C 1
ATOM 957 O O . LEU A 1 115 ? 9.652 10.126 6.786 1.00 69.56 115 LEU A O 1
#

pLDDT: mean 86.39, std 8.43, range [53.31, 96.31]

Radius of gyration: 16.38 Å; chains: 1; bounding box: 38×28×46 Å